Protein AF-A0AAW2WT92-F1 (afdb_monomer_lite)

Organism: NCBI:txid2727402

pLDDT: mean 74.03, std 15.02, range [36.66, 93.44]

Structure (mmCIF, N/CA/C/O backbone):
data_AF-A0AAW2WT92-F1
#
_entry.id   AF-A0AAW2WT92-F1
#
loop_
_atom_site.group_PDB
_atom_site.id
_atom_site.type_symbol
_atom_site.label_atom_id
_atom_site.label_alt_id
_atom_site.label_comp_id
_atom_site.label_asym_id
_atom_si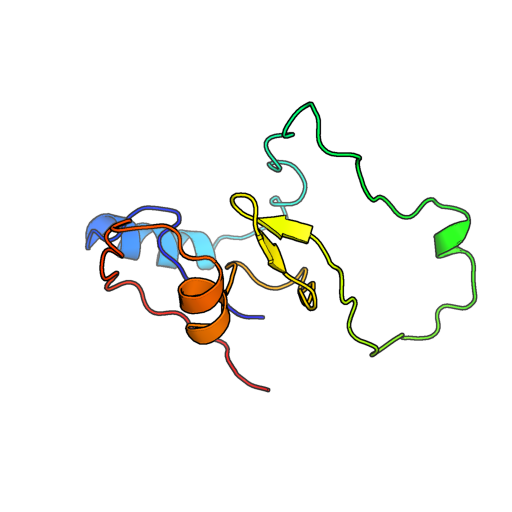te.label_entity_id
_atom_site.label_seq_id
_atom_site.pdbx_PDB_ins_code
_atom_site.Cartn_x
_atom_site.Cartn_y
_atom_site.Cartn_z
_atom_site.occupancy
_atom_site.B_iso_or_equiv
_atom_site.auth_seq_id
_atom_site.auth_comp_id
_atom_site.auth_asym_id
_atom_site.auth_atom_id
_atom_site.pdbx_PDB_model_num
ATOM 1 N N . MET A 1 1 ? 4.973 10.779 -6.975 1.00 74.81 1 MET A N 1
ATOM 2 C CA . MET A 1 1 ? 5.313 10.999 -5.555 1.00 74.81 1 MET A CA 1
ATOM 3 C C . MET A 1 1 ? 4.056 11.256 -4.745 1.00 74.81 1 MET A C 1
ATOM 5 O O . MET A 1 1 ? 3.508 12.359 -4.772 1.00 74.81 1 MET A O 1
ATOM 9 N N . ILE A 1 2 ? 3.599 10.223 -4.041 1.00 80.44 2 ILE A N 1
ATOM 10 C CA . ILE A 1 2 ? 2.573 10.345 -3.005 1.00 80.44 2 ILE A CA 1
ATOM 11 C C . ILE A 1 2 ? 3.287 10.630 -1.686 1.00 80.44 2 ILE A C 1
ATOM 13 O O . ILE A 1 2 ? 4.271 9.973 -1.355 1.00 80.44 2 ILE A O 1
ATOM 17 N N . ALA A 1 3 ? 2.802 11.625 -0.949 1.00 80.62 3 ALA A N 1
ATOM 18 C CA . ALA A 1 3 ? 3.385 12.044 0.317 1.00 80.62 3 ALA A CA 1
ATOM 19 C C . ALA A 1 3 ? 2.318 12.177 1.409 1.00 80.62 3 ALA A C 1
ATOM 21 O O . ALA A 1 3 ? 1.213 12.676 1.171 1.00 80.62 3 ALA A O 1
ATOM 22 N N . GLY A 1 4 ? 2.673 11.766 2.625 1.00 78.38 4 GLY A N 1
ATOM 23 C CA . GLY A 1 4 ? 1.804 11.796 3.802 1.00 78.38 4 GLY A CA 1
ATOM 24 C C . GLY A 1 4 ? 1.744 10.439 4.503 1.00 78.38 4 GLY A C 1
ATOM 25 O O . GLY A 1 4 ? 2.547 9.560 4.222 1.00 78.38 4 GLY A O 1
ATOM 26 N N . GLY A 1 5 ? 0.788 10.276 5.417 1.00 77.06 5 GLY A N 1
ATOM 27 C CA . GLY A 1 5 ? 0.600 9.041 6.188 1.00 77.06 5 GLY A CA 1
ATOM 28 C C . GLY A 1 5 ? 0.982 9.183 7.669 1.00 77.06 5 GLY A C 1
ATOM 29 O O . GLY A 1 5 ? 1.622 10.168 8.045 1.00 77.06 5 GLY A O 1
ATOM 30 N N . PRO A 1 6 ? 0.546 8.246 8.532 1.00 76.12 6 PRO A N 1
ATOM 31 C CA . PRO A 1 6 ? 0.639 8.353 9.991 1.00 76.12 6 PRO A CA 1
ATOM 32 C C . PRO A 1 6 ? 2.023 8.048 10.588 1.00 76.12 6 PRO A C 1
ATOM 34 O O . PRO A 1 6 ? 2.092 7.718 11.768 1.00 76.12 6 PRO A O 1
ATOM 37 N N . SER A 1 7 ? 3.122 8.165 9.838 1.00 72.50 7 SER A N 1
ATOM 38 C CA . SER A 1 7 ? 4.455 7.683 10.247 1.00 72.50 7 SER A CA 1
ATOM 39 C C . SER A 1 7 ? 4.969 8.268 11.578 1.00 72.50 7 SER A C 1
ATOM 41 O O . SER A 1 7 ? 5.773 7.636 12.251 1.00 72.50 7 SER A O 1
ATOM 43 N N . GLY A 1 8 ? 4.473 9.442 12.000 1.00 75.12 8 GLY A N 1
ATOM 44 C CA . GLY A 1 8 ? 4.761 10.061 13.308 1.00 75.12 8 GLY A CA 1
ATOM 45 C C . GLY A 1 8 ? 3.578 10.109 14.293 1.00 75.12 8 GLY A C 1
ATOM 46 O O . GLY A 1 8 ? 3.684 10.739 15.346 1.00 75.12 8 GLY A O 1
ATOM 47 N N . GLY A 1 9 ? 2.444 9.485 13.955 1.00 80.62 9 GLY A N 1
ATOM 48 C CA . GLY A 1 9 ? 1.177 9.523 14.696 1.00 80.62 9 GLY A CA 1
ATOM 49 C C . GLY A 1 9 ? 0.156 10.552 14.178 1.00 80.62 9 GLY A C 1
ATOM 50 O O . GLY A 1 9 ? 0.484 11.472 13.432 1.00 80.62 9 GLY A O 1
ATOM 51 N N . ASP A 1 10 ? -1.108 10.419 14.603 1.00 86.25 10 ASP A N 1
ATOM 52 C CA . ASP A 1 10 ? -2.239 11.248 14.124 1.00 86.25 10 ASP A CA 1
ATOM 53 C C . ASP A 1 10 ? -2.589 12.441 15.041 1.00 86.25 10 ASP A C 1
ATOM 55 O O . ASP A 1 10 ? -3.619 13.103 14.902 1.00 86.25 10 ASP A O 1
ATOM 59 N N . SER A 1 11 ? -1.731 12.755 16.016 1.00 86.19 11 SER A N 1
ATOM 60 C CA . SER A 1 11 ? -1.947 13.921 16.878 1.00 86.19 11 SER A CA 1
ATOM 61 C C . SER A 1 11 ? -1.662 15.233 16.136 1.00 86.19 11 SER A C 1
ATOM 63 O O . SER A 1 11 ? -0.849 15.305 15.212 1.00 86.19 11 SER A O 1
ATOM 65 N N . HIS A 1 12 ? -2.265 16.335 16.591 1.00 84.31 12 HIS A N 1
ATOM 66 C CA . HIS A 1 12 ? -1.985 17.662 16.029 1.00 84.31 12 HIS A CA 1
ATOM 67 C C . HIS A 1 12 ? -0.495 18.052 16.140 1.00 84.31 12 HIS A C 1
ATOM 69 O O . HIS A 1 12 ? 0.035 18.758 15.281 1.00 84.31 12 HIS A O 1
ATOM 75 N N . GLN A 1 13 ? 0.190 17.605 17.200 1.00 84.50 13 GLN A N 1
ATOM 76 C CA . GLN A 1 13 ? 1.620 17.854 17.392 1.00 84.50 13 GLN A CA 1
ATOM 77 C C . GLN A 1 13 ? 2.471 17.050 16.403 1.00 84.50 13 GLN A C 1
ATOM 79 O O . GLN A 1 13 ? 3.335 17.643 15.759 1.00 84.50 13 GLN A O 1
ATOM 84 N N . ALA A 1 14 ? 2.169 15.759 16.230 1.00 83.81 14 ALA A N 1
ATOM 85 C CA . ALA A 1 14 ? 2.830 14.880 15.264 1.00 83.81 14 ALA A CA 1
ATOM 86 C C . ALA A 1 14 ? 2.683 15.397 13.825 1.00 83.81 14 ALA A C 1
ATOM 88 O O . ALA A 1 14 ? 3.660 15.562 13.101 1.00 83.81 14 ALA A O 1
ATOM 89 N N . ARG A 1 15 ? 1.474 15.811 13.437 1.00 82.94 15 ARG A N 1
ATOM 90 C CA . ARG A 1 15 ? 1.240 16.434 12.125 1.00 82.94 15 ARG A CA 1
ATOM 91 C C . ARG A 1 15 ? 2.068 17.702 11.914 1.00 82.94 15 ARG A C 1
ATOM 93 O O . ARG A 1 15 ? 2.546 17.965 10.813 1.00 82.94 15 ARG A O 1
ATOM 100 N N . LYS A 1 16 ? 2.245 18.515 12.962 1.00 80.31 16 LYS A N 1
ATOM 101 C CA . LYS A 1 16 ? 3.053 19.740 12.889 1.00 80.31 16 LYS A CA 1
ATOM 102 C C . LYS A 1 16 ? 4.548 19.435 12.764 1.00 80.31 16 LYS A C 1
ATOM 104 O O . LYS A 1 16 ? 5.239 20.208 12.100 1.00 80.31 16 LYS A O 1
ATOM 109 N N . SER A 1 17 ? 5.058 18.376 13.398 1.00 78.94 17 SER A N 1
ATOM 110 C CA . SER A 1 17 ? 6.459 17.966 13.224 1.00 78.94 17 SER A CA 1
ATOM 111 C C . SER A 1 17 ? 6.696 17.381 11.835 1.00 78.94 17 SER A C 1
ATOM 113 O O . SER A 1 17 ? 7.632 17.817 11.177 1.00 78.94 17 SER A O 1
ATOM 115 N N . GLN A 1 18 ? 5.796 16.537 11.328 1.00 74.44 18 GLN A N 1
ATOM 116 C CA . GLN A 1 18 ? 5.918 15.919 10.003 1.00 74.44 18 GLN A CA 1
ATOM 117 C C . GLN A 1 18 ? 6.001 16.959 8.871 1.00 74.44 18 GLN A C 1
ATOM 119 O O . GLN A 1 18 ? 6.854 16.863 7.994 1.00 74.44 18 GLN A O 1
ATOM 124 N N . VAL A 1 19 ? 5.187 18.024 8.915 1.00 70.06 19 VAL A N 1
ATOM 125 C CA . VAL A 1 19 ? 5.273 19.130 7.933 1.00 70.06 19 VAL A CA 1
ATOM 126 C C . VAL A 1 19 ? 6.628 19.852 7.991 1.00 70.06 19 VAL A C 1
ATOM 128 O O . VAL A 1 19 ? 7.114 20.337 6.967 1.00 70.06 19 VAL A O 1
ATOM 131 N N . ARG A 1 20 ? 7.242 19.941 9.179 1.00 68.81 20 ARG A N 1
ATOM 132 C CA . ARG A 1 20 ? 8.567 20.555 9.366 1.00 68.81 20 ARG A CA 1
ATOM 133 C C . ARG A 1 20 ? 9.684 19.648 8.860 1.00 68.81 20 ARG A C 1
ATOM 135 O O . ARG A 1 20 ? 10.602 20.150 8.225 1.00 68.81 20 ARG A O 1
ATOM 142 N N . GLU A 1 21 ? 9.590 18.347 9.108 1.00 66.81 21 GLU A N 1
ATOM 143 C CA . GLU A 1 21 ? 10.548 17.355 8.609 1.00 66.81 21 GLU A CA 1
ATOM 144 C C . GLU A 1 21 ? 10.504 17.249 7.087 1.00 66.81 21 GLU A C 1
ATOM 146 O O . GLU A 1 21 ? 11.558 17.293 6.463 1.00 66.81 21 GLU A O 1
ATOM 151 N N . ALA A 1 22 ? 9.314 17.273 6.476 1.00 60.72 22 ALA A N 1
ATOM 152 C CA . ALA A 1 22 ? 9.151 17.313 5.021 1.00 60.72 22 ALA A CA 1
ATOM 153 C C . ALA A 1 22 ? 9.831 18.535 4.362 1.00 60.72 22 ALA A C 1
ATOM 155 O O . ALA A 1 22 ? 10.256 18.461 3.213 1.00 60.72 22 ALA A O 1
ATOM 156 N N . HIS A 1 23 ? 9.986 19.651 5.088 1.00 56.28 23 HIS A N 1
ATOM 157 C CA . HIS A 1 23 ? 10.744 20.827 4.628 1.00 56.28 23 HIS A CA 1
ATOM 158 C C . HIS A 1 23 ? 12.271 20.691 4.797 1.00 56.28 23 HIS A C 1
ATOM 160 O O . HIS A 1 23 ? 13.014 21.540 4.305 1.00 56.28 23 HIS A O 1
ATOM 166 N N . GLN A 1 24 ? 12.754 19.660 5.496 1.00 53.94 24 GLN A N 1
ATOM 167 C CA . GLN A 1 24 ? 14.152 19.481 5.903 1.00 53.94 24 GLN A CA 1
ATOM 168 C C . GLN A 1 24 ? 14.820 18.250 5.251 1.00 53.94 24 GLN A C 1
ATOM 170 O O . GLN A 1 24 ? 15.972 17.956 5.572 1.00 53.94 24 GLN A O 1
ATOM 175 N N . ILE A 1 25 ? 14.154 17.529 4.339 1.00 48.72 25 ILE A N 1
ATOM 176 C CA . ILE A 1 25 ? 14.684 16.260 3.811 1.00 48.72 2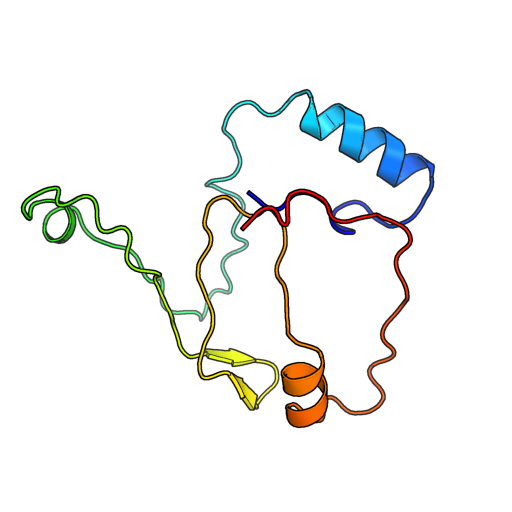5 ILE A CA 1
ATOM 177 C C . ILE A 1 25 ? 15.852 16.498 2.839 1.00 48.72 25 ILE A C 1
ATOM 179 O O . ILE A 1 25 ? 15.697 16.714 1.640 1.00 48.72 25 ILE A O 1
ATOM 183 N N . SER A 1 26 ? 17.058 16.420 3.399 1.00 45.97 26 SER A N 1
ATOM 184 C CA . SER A 1 26 ? 18.279 15.978 2.731 1.00 45.97 26 SER A CA 1
ATOM 185 C C . SER A 1 26 ? 18.272 14.449 2.694 1.00 45.97 26 SER A C 1
ATOM 187 O O . SER A 1 26 ? 18.289 13.832 3.754 1.00 45.97 26 SER A O 1
ATOM 189 N N . ILE A 1 27 ? 18.309 13.878 1.487 1.00 44.03 27 ILE A N 1
ATOM 190 C CA . ILE A 1 27 ? 18.607 12.482 1.098 1.00 44.03 27 ILE A CA 1
ATOM 191 C C . ILE A 1 27 ? 19.255 11.641 2.225 1.00 44.03 27 ILE A C 1
ATOM 193 O O . ILE A 1 27 ? 20.480 11.531 2.302 1.00 44.03 27 ILE A O 1
ATOM 197 N N . LYS A 1 28 ? 18.452 11.044 3.114 1.00 39.03 28 LYS A N 1
ATOM 198 C CA . LYS A 1 28 ? 18.939 10.115 4.155 1.00 39.03 28 LYS A CA 1
ATOM 199 C C . LYS A 1 28 ? 18.074 8.865 4.358 1.00 39.03 28 LYS A C 1
ATOM 201 O O . LYS A 1 28 ? 18.398 8.062 5.221 1.00 39.03 28 LYS A O 1
ATOM 206 N N . GLU A 1 29 ? 17.055 8.641 3.536 1.00 45.66 29 GLU A N 1
ATOM 207 C CA . GLU A 1 29 ? 16.093 7.534 3.702 1.00 45.66 29 GLU A CA 1
ATOM 208 C C . GLU A 1 29 ? 16.386 6.326 2.794 1.00 45.66 29 GLU A C 1
ATOM 210 O O . GLU A 1 29 ? 15.484 5.702 2.257 1.00 45.66 29 GLU A O 1
ATOM 215 N N . VAL A 1 30 ? 17.660 5.977 2.590 1.00 43.81 30 VAL A N 1
ATOM 216 C CA . VAL A 1 30 ? 18.030 4.706 1.920 1.00 43.81 30 VAL A CA 1
ATOM 217 C C . VAL A 1 30 ? 18.490 3.647 2.936 1.00 43.81 30 VAL A C 1
ATOM 219 O O . VAL A 1 30 ? 18.824 2.531 2.560 1.00 43.81 30 VAL A O 1
ATOM 222 N N . LEU A 1 31 ? 18.530 3.971 4.234 1.00 40.53 31 LEU A N 1
ATOM 223 C CA . LEU A 1 31 ? 19.229 3.151 5.235 1.00 40.53 31 LEU A CA 1
ATOM 224 C C . LEU A 1 31 ? 18.392 2.678 6.428 1.00 40.53 31 LEU A C 1
ATOM 226 O O . LEU A 1 31 ? 18.965 2.017 7.284 1.00 40.53 31 LEU A O 1
ATOM 230 N N . ASP A 1 32 ? 17.086 2.947 6.476 1.00 36.66 32 ASP A N 1
ATOM 231 C CA . ASP A 1 32 ? 16.229 2.526 7.602 1.00 36.66 32 ASP A CA 1
ATOM 232 C C . ASP A 1 32 ? 15.145 1.523 7.181 1.00 36.66 32 ASP A C 1
ATOM 234 O O . ASP A 1 32 ? 14.044 1.483 7.722 1.00 36.66 32 ASP A O 1
ATOM 238 N N . VAL A 1 33 ? 15.463 0.674 6.196 1.00 46.62 33 VAL A N 1
ATOM 239 C CA . VAL A 1 33 ? 14.743 -0.593 6.053 1.00 46.62 33 VAL A CA 1
ATOM 240 C C . VAL A 1 33 ? 15.199 -1.434 7.236 1.00 46.62 33 VAL A C 1
ATOM 242 O O . VAL A 1 33 ? 16.269 -2.041 7.177 1.00 46.62 33 VAL A O 1
ATOM 245 N N . GLU A 1 34 ? 14.428 -1.424 8.326 1.00 43.91 34 GLU A N 1
ATOM 246 C CA . GLU A 1 34 ? 14.513 -2.469 9.342 1.00 43.91 34 GLU A CA 1
ATOM 247 C C . GLU A 1 34 ? 14.434 -3.798 8.590 1.00 43.91 34 GLU A C 1
ATOM 249 O O . GLU A 1 34 ? 13.398 -4.182 8.044 1.00 43.91 34 GLU A O 1
ATOM 254 N N . THR A 1 35 ? 15.584 -4.450 8.443 1.00 42.72 35 THR A N 1
ATOM 255 C CA . THR A 1 35 ? 15.698 -5.733 7.775 1.00 42.72 35 THR A CA 1
ATOM 256 C C . THR A 1 35 ? 14.806 -6.704 8.527 1.00 42.72 35 THR A C 1
ATOM 258 O O . THR A 1 35 ? 15.159 -7.153 9.615 1.00 42.72 35 THR A O 1
ATOM 261 N N . MET A 1 36 ? 13.655 -7.048 7.945 1.00 47.50 36 MET A N 1
ATOM 262 C CA . MET A 1 36 ? 13.034 -8.338 8.211 1.00 47.50 36 MET A CA 1
ATOM 263 C C . MET A 1 36 ? 14.108 -9.377 7.883 1.00 47.50 36 MET A C 1
ATOM 265 O O . MET A 1 36 ? 14.395 -9.607 6.710 1.00 47.50 36 MET A O 1
ATOM 269 N N . GLU A 1 37 ? 14.755 -9.934 8.909 1.00 55.69 37 GLU A N 1
ATOM 270 C CA . GLU A 1 37 ? 15.974 -10.746 8.766 1.00 55.69 37 GLU A CA 1
ATOM 271 C C . GLU A 1 37 ? 15.788 -12.003 7.886 1.00 55.69 37 GLU A C 1
ATOM 273 O O . GLU A 1 37 ? 16.775 -12.582 7.443 1.00 55.69 37 GLU A O 1
ATOM 278 N N . ASP A 1 38 ? 14.543 -12.370 7.549 1.00 56.97 38 ASP A N 1
ATOM 279 C CA . ASP A 1 38 ? 14.189 -13.536 6.727 1.00 56.97 38 ASP A CA 1
ATOM 280 C C . ASP A 1 38 ? 13.650 -13.215 5.316 1.00 56.97 38 ASP A C 1
ATOM 282 O O . ASP A 1 38 ? 13.366 -14.133 4.541 1.00 56.97 38 ASP A O 1
ATOM 286 N N . ALA A 1 39 ? 13.484 -11.942 4.937 1.00 59.75 39 ALA A N 1
ATOM 287 C CA . ALA A 1 39 ? 13.010 -11.610 3.592 1.00 59.75 39 ALA A CA 1
ATOM 288 C C . ALA A 1 39 ? 14.180 -11.626 2.587 1.00 59.75 39 ALA A C 1
ATOM 290 O O . ALA A 1 39 ? 15.203 -10.978 2.825 1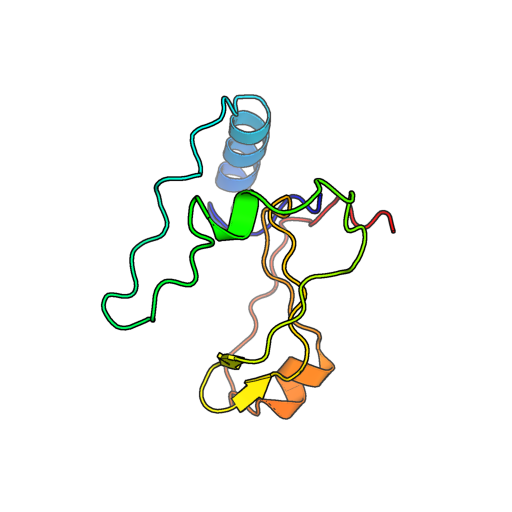.00 59.75 39 ALA A O 1
ATOM 291 N N . PRO A 1 40 ? 14.071 -12.325 1.440 1.00 62.00 40 PRO A N 1
ATOM 292 C CA . PRO A 1 40 ? 15.122 -12.300 0.433 1.00 62.00 40 PRO A CA 1
ATOM 293 C C . PRO A 1 40 ? 15.283 -10.878 -0.113 1.00 62.00 40 PRO A C 1
ATOM 295 O O . PRO A 1 40 ? 14.345 -10.297 -0.660 1.00 62.00 40 PRO A O 1
ATOM 298 N N . LEU A 1 41 ? 16.488 -10.320 0.021 1.00 65.75 41 LEU A N 1
ATOM 299 C CA . LEU A 1 41 ? 16.822 -9.008 -0.523 1.00 65.75 41 LEU A CA 1
ATOM 300 C C . LEU A 1 41 ? 16.714 -9.034 -2.055 1.00 65.75 41 LEU A C 1
ATOM 302 O O . LEU A 1 41 ? 17.506 -9.690 -2.733 1.00 65.75 41 LEU A O 1
ATOM 306 N N . ILE A 1 42 ? 15.763 -8.278 -2.605 1.00 70.19 42 ILE A N 1
ATOM 307 C CA . ILE A 1 42 ? 15.648 -8.053 -4.049 1.00 70.19 42 ILE A CA 1
ATOM 308 C C . ILE A 1 42 ? 16.503 -6.834 -4.394 1.00 70.19 42 ILE A C 1
ATOM 310 O O . ILE A 1 42 ? 16.088 -5.692 -4.208 1.00 70.19 42 ILE A O 1
ATOM 314 N N . GLN A 1 43 ? 17.721 -7.068 -4.885 1.00 67.81 43 GLN A N 1
ATOM 315 C CA . GLN A 1 43 ? 18.631 -6.000 -5.295 1.00 67.81 43 GLN A CA 1
ATOM 316 C C . GLN A 1 43 ? 19.161 -6.240 -6.705 1.00 67.81 43 GLN A C 1
ATOM 318 O O . GLN A 1 43 ? 19.734 -7.285 -6.996 1.00 67.81 43 GLN A O 1
ATOM 323 N N . PHE A 1 44 ? 19.063 -5.212 -7.549 1.00 68.94 44 PHE A N 1
ATOM 324 C CA . PHE A 1 44 ? 19.678 -5.227 -8.873 1.00 68.94 44 PHE A CA 1
ATOM 325 C C . PHE A 1 44 ? 21.188 -4.988 -8.792 1.00 68.94 44 PHE A C 1
ATOM 327 O O . PHE A 1 44 ? 21.644 -3.924 -8.338 1.00 68.94 44 PHE A O 1
ATOM 334 N N . GLY A 1 45 ? 21.962 -5.965 -9.265 1.00 68.75 45 GLY A N 1
ATOM 335 C CA . GLY A 1 45 ? 23.424 -5.945 -9.264 1.00 68.75 45 GLY A CA 1
ATOM 336 C C . GLY A 1 45 ? 24.030 -5.022 -10.330 1.00 68.75 45 GLY A C 1
ATOM 337 O O . GLY A 1 45 ? 23.376 -4.604 -11.283 1.00 68.75 45 GLY A O 1
ATOM 338 N N . ARG A 1 46 ? 25.332 -4.715 -10.215 1.00 66.12 46 ARG A N 1
ATOM 339 C CA . ARG A 1 46 ? 26.045 -3.816 -11.156 1.00 66.12 46 ARG A CA 1
ATOM 340 C C . ARG A 1 46 ? 25.972 -4.281 -12.617 1.00 66.12 46 ARG A C 1
ATOM 342 O O . ARG A 1 46 ? 25.976 -3.449 -13.517 1.00 66.12 46 ARG A O 1
ATOM 349 N N . VAL A 1 47 ? 25.924 -5.593 -12.839 1.00 64.06 47 VAL A N 1
ATOM 350 C CA . VAL A 1 47 ? 25.850 -6.207 -14.175 1.00 64.06 47 VAL A CA 1
ATOM 351 C C . VAL A 1 47 ? 24.446 -6.062 -14.773 1.00 64.06 47 VAL A C 1
ATOM 353 O O . VAL A 1 47 ? 24.308 -5.753 -15.951 1.00 64.06 47 VAL A O 1
ATOM 356 N N . GLU A 1 48 ? 23.398 -6.172 -13.964 1.00 65.00 48 GLU A N 1
ATOM 357 C CA . GLU A 1 48 ? 22.008 -5.990 -14.411 1.00 65.00 48 GLU A CA 1
ATOM 358 C C . GLU A 1 48 ? 21.705 -4.521 -14.732 1.00 65.00 48 GLU A C 1
ATOM 360 O O . GLU A 1 48 ? 20.933 -4.221 -15.636 1.00 65.00 48 GLU A O 1
ATOM 365 N N . ARG A 1 49 ? 22.407 -3.593 -14.068 1.00 62.03 49 ARG A N 1
ATOM 366 C CA . ARG A 1 49 ? 22.383 -2.151 -14.375 1.00 62.03 49 ARG A CA 1
ATOM 367 C C . ARG A 1 49 ? 23.175 -1.763 -15.630 1.00 62.03 49 ARG A C 1
ATOM 369 O O . ARG A 1 49 ? 23.153 -0.597 -16.010 1.00 62.03 49 ARG A O 1
ATOM 376 N N . SER A 1 50 ? 23.926 -2.694 -16.226 1.00 59.56 50 SER A N 1
ATOM 377 C CA . SER A 1 50 ? 24.839 -2.417 -17.348 1.00 59.56 50 SER A CA 1
ATOM 378 C C . SER A 1 50 ? 24.257 -2.709 -18.738 1.00 59.56 50 SER A C 1
ATOM 380 O O . SER A 1 50 ? 24.962 -2.565 -19.736 1.00 59.56 50 SER A O 1
ATOM 382 N N . GLY A 1 51 ? 22.971 -3.070 -18.816 1.00 61.38 51 GLY A N 1
ATOM 383 C CA . GLY A 1 51 ? 22.214 -3.042 -20.069 1.00 61.38 51 GLY A CA 1
ATOM 384 C C . GLY A 1 51 ? 22.034 -1.609 -20.597 1.00 61.38 51 GLY A C 1
ATOM 385 O O . GLY A 1 51 ? 22.344 -0.651 -19.883 1.00 61.38 51 GLY A O 1
ATOM 386 N N . PRO A 1 52 ? 21.562 -1.424 -21.846 1.00 59.00 52 PRO A N 1
ATOM 387 C CA . PRO A 1 52 ? 21.221 -0.091 -22.335 1.00 59.00 52 PRO A CA 1
ATOM 388 C C . PRO A 1 52 ? 20.304 0.595 -21.315 1.00 59.00 52 PRO A C 1
ATOM 390 O O . PRO A 1 52 ? 19.325 -0.004 -20.881 1.00 59.00 52 PRO A O 1
ATOM 393 N N . GLN A 1 53 ? 20.629 1.834 -20.922 1.00 58.94 53 GLN A N 1
ATOM 394 C CA . GLN A 1 53 ? 19.725 2.691 -20.152 1.00 58.94 53 GLN A CA 1
ATOM 395 C C . GLN A 1 53 ? 18.541 3.079 -21.040 1.00 58.94 53 GLN A C 1
ATOM 397 O O . GLN A 1 53 ? 18.401 4.218 -21.481 1.00 58.94 53 GLN A O 1
ATOM 402 N N . THR A 1 54 ? 17.694 2.119 -21.375 1.00 56.34 54 THR A N 1
ATOM 403 C CA . THR A 1 54 ? 16.339 2.432 -21.779 1.00 56.34 54 THR A CA 1
ATOM 404 C C . THR A 1 54 ? 15.666 3.003 -20.542 1.00 56.34 54 THR A C 1
ATOM 406 O O . THR A 1 54 ? 15.678 2.380 -19.481 1.00 56.34 54 THR A O 1
ATOM 409 N N . MET A 1 55 ? 15.136 4.223 -20.653 1.00 58.88 55 MET A N 1
ATOM 410 C CA . MET A 1 55 ? 14.212 4.746 -19.655 1.00 58.88 55 MET A CA 1
ATOM 411 C C . MET A 1 55 ? 12.970 3.868 -19.715 1.00 58.88 55 MET A C 1
ATOM 413 O O . MET A 1 55 ? 12.068 4.088 -20.519 1.00 58.88 55 MET A O 1
ATOM 417 N N . HIS A 1 56 ? 12.999 2.783 -18.951 1.00 61.09 56 HIS A N 1
ATOM 418 C CA . HIS A 1 56 ? 11.844 1.943 -18.743 1.00 61.09 56 HIS A CA 1
ATOM 419 C C . HIS A 1 56 ? 10.851 2.789 -17.952 1.00 61.09 56 HIS A C 1
ATOM 421 O O . HIS A 1 56 ? 11.029 3.007 -16.760 1.00 61.09 56 HIS A O 1
ATOM 427 N N . ASN A 1 57 ? 9.836 3.300 -18.646 1.00 60.47 57 ASN A N 1
ATOM 428 C CA . ASN A 1 57 ? 8.659 3.900 -18.019 1.00 60.47 57 ASN A CA 1
ATOM 429 C C . ASN A 1 57 ? 7.644 2.820 -17.601 1.00 60.47 57 ASN A C 1
ATOM 431 O O . ASN A 1 57 ? 6.525 3.142 -17.205 1.00 60.47 57 ASN A O 1
ATOM 435 N N . ASP A 1 58 ? 8.008 1.543 -17.737 1.00 73.12 58 ASP A N 1
ATOM 436 C CA . ASP A 1 58 ? 7.158 0.428 -17.361 1.00 73.12 58 ASP A CA 1
ATOM 437 C C . ASP A 1 58 ? 7.163 0.267 -15.840 1.00 73.12 58 ASP A C 1
ATOM 439 O O . ASP A 1 58 ? 8.207 0.264 -15.185 1.00 73.12 58 ASP A O 1
ATOM 443 N N . ALA A 1 59 ? 5.968 0.115 -15.286 1.00 74.56 59 ALA A N 1
ATOM 444 C CA . ALA A 1 59 ? 5.754 -0.109 -13.872 1.00 74.56 59 ALA A CA 1
ATOM 445 C C . ALA A 1 59 ? 6.389 -1.428 -13.402 1.00 74.56 59 ALA A C 1
ATOM 447 O O . ALA A 1 59 ? 6.085 -2.494 -13.943 1.00 74.56 59 ALA A O 1
ATOM 448 N N . LEU A 1 60 ? 7.202 -1.382 -12.343 1.00 82.12 60 LEU A N 1
ATOM 449 C CA . LEU A 1 60 ? 7.585 -2.591 -11.616 1.00 82.12 60 LEU A CA 1
ATOM 450 C C . LEU A 1 60 ? 6.370 -3.078 -10.821 1.00 82.12 60 LEU A C 1
ATOM 452 O O . LEU A 1 60 ? 5.890 -2.385 -9.924 1.00 82.12 60 LEU A O 1
ATOM 456 N N . VAL A 1 61 ? 5.870 -4.264 -11.168 1.00 83.50 61 VAL A N 1
ATOM 457 C CA . VAL A 1 61 ? 4.756 -4.915 -10.472 1.00 83.50 61 VAL A CA 1
ATOM 458 C C . VAL A 1 61 ? 5.220 -6.258 -9.929 1.00 83.50 61 VAL A C 1
ATOM 460 O O . VAL A 1 61 ? 5.753 -7.074 -10.680 1.00 83.50 61 VAL A O 1
ATOM 463 N N . ILE A 1 62 ? 5.010 -6.490 -8.635 1.00 87.56 62 ILE A N 1
ATOM 464 C CA . ILE A 1 62 ? 5.353 -7.745 -7.959 1.00 87.56 62 ILE A CA 1
ATOM 465 C C . ILE A 1 62 ? 4.108 -8.430 -7.386 1.00 87.56 62 ILE A C 1
ATOM 467 O O . ILE A 1 62 ? 3.049 -7.818 -7.233 1.00 87.56 62 ILE A O 1
ATOM 471 N N . THR A 1 63 ? 4.2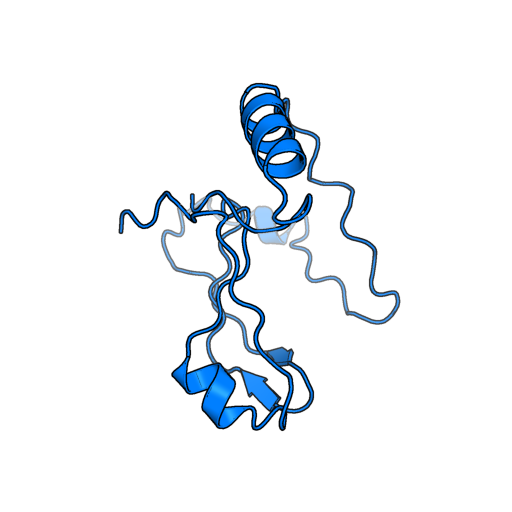66 -9.702 -7.037 1.00 90.75 63 THR A N 1
ATOM 472 C CA . THR A 1 63 ? 3.322 -10.471 -6.221 1.00 90.75 63 THR A CA 1
ATOM 473 C C . THR A 1 63 ? 3.969 -10.736 -4.865 1.00 90.75 63 THR A C 1
ATOM 475 O O . THR A 1 63 ? 5.145 -11.096 -4.817 1.00 90.75 63 THR A O 1
ATOM 478 N N . ALA A 1 64 ? 3.226 -10.567 -3.772 1.00 88.94 64 ALA A N 1
ATOM 479 C CA . ALA A 1 64 ? 3.713 -10.879 -2.428 1.00 88.94 64 ALA A CA 1
ATOM 480 C C . ALA A 1 64 ? 2.609 -11.479 -1.554 1.00 88.94 64 ALA A C 1
ATOM 482 O O . ALA A 1 64 ? 1.422 -11.241 -1.780 1.00 88.94 64 ALA A O 1
ATOM 483 N N . ILE A 1 65 ? 3.010 -12.239 -0.535 1.00 89.06 65 ILE A N 1
ATOM 484 C CA . ILE A 1 65 ? 2.099 -12.736 0.496 1.00 89.06 65 ILE A CA 1
ATOM 485 C C . ILE A 1 65 ? 2.020 -11.682 1.601 1.00 89.06 65 ILE A C 1
ATOM 487 O O . ILE A 1 65 ? 3.005 -11.430 2.291 1.00 89.06 65 ILE A O 1
ATOM 491 N N . LEU A 1 66 ? 0.844 -11.088 1.782 1.00 88.12 66 LEU A N 1
ATOM 492 C CA . LEU A 1 66 ? 0.537 -10.149 2.857 1.00 88.12 66 LEU A CA 1
ATOM 493 C C . LEU A 1 66 ? -0.479 -10.801 3.789 1.00 88.12 66 LEU A C 1
ATOM 495 O O . LEU A 1 66 ? -1.551 -11.197 3.347 1.00 88.12 66 LEU A O 1
ATOM 499 N N . ALA A 1 67 ? -0.139 -10.939 5.074 1.00 87.31 67 ALA A N 1
ATOM 500 C CA . ALA A 1 67 ? -1.026 -11.521 6.088 1.00 87.31 67 ALA A CA 1
ATOM 501 C C . ALA A 1 67 ? -1.700 -12.844 5.645 1.00 87.31 67 ALA A C 1
ATOM 503 O O . ALA A 1 67 ? -2.899 -13.041 5.811 1.00 87.31 67 ALA A O 1
ATOM 504 N N . ASN A 1 68 ? -0.901 -13.763 5.088 1.00 87.62 68 ASN A N 1
ATOM 505 C CA . ASN A 1 68 ? -1.327 -15.066 4.551 1.00 87.62 68 ASN A CA 1
ATOM 506 C C . ASN A 1 68 ? -2.223 -15.020 3.300 1.00 87.62 68 ASN A C 1
ATOM 508 O O . ASN A 1 68 ? -2.771 -16.051 2.912 1.00 87.62 68 ASN A O 1
ATOM 512 N N . TYR A 1 69 ? -2.334 -13.869 2.639 1.00 89.88 69 TYR A N 1
ATOM 513 C CA . TYR A 1 69 ? -3.046 -13.709 1.376 1.00 89.88 69 TYR A CA 1
ATOM 514 C C . TYR A 1 69 ? -2.093 -13.281 0.257 1.00 89.88 69 TYR A C 1
ATOM 516 O O . TYR A 1 69 ? -1.242 -12.413 0.447 1.00 89.88 69 TYR A O 1
ATOM 524 N N . GLU A 1 70 ? -2.231 -13.879 -0.923 1.00 93.44 70 GLU A N 1
ATOM 525 C CA . GLU A 1 70 ? -1.426 -13.522 -2.091 1.00 93.44 70 GLU A CA 1
ATOM 526 C C . GLU A 1 70 ? -1.998 -12.276 -2.780 1.00 93.44 70 GLU A C 1
ATOM 528 O O . GLU A 1 70 ? -3.068 -12.310 -3.387 1.00 93.44 70 GLU A O 1
ATOM 533 N N . VAL A 1 71 ? -1.261 -11.167 -2.726 1.00 91.31 71 VAL A N 1
ATOM 534 C CA . VAL A 1 71 ? -1.598 -9.947 -3.462 1.00 91.31 71 VAL A CA 1
ATOM 535 C C . VAL A 1 71 ? -0.837 -9.944 -4.782 1.00 91.31 71 VAL A C 1
ATOM 537 O O . VAL A 1 71 ? 0.379 -9.761 -4.824 1.00 91.31 71 VAL A O 1
ATOM 540 N N . GLY A 1 72 ? -1.572 -10.154 -5.877 1.00 88.06 72 GLY A N 1
ATOM 541 C CA . GLY A 1 72 ? -1.001 -10.412 -7.202 1.00 88.06 72 GLY A CA 1
ATOM 542 C C . GLY A 1 72 ? -0.369 -9.212 -7.915 1.00 88.06 72 GLY A C 1
ATOM 543 O O . GLY A 1 72 ? 0.514 -9.408 -8.746 1.00 88.06 72 GLY A O 1
ATOM 544 N N . ARG A 1 73 ? -0.821 -7.980 -7.646 1.00 89.31 73 ARG A N 1
ATOM 545 C CA . ARG A 1 73 ? -0.391 -6.773 -8.379 1.00 89.31 73 ARG A CA 1
ATOM 546 C C . ARG A 1 73 ? -0.027 -5.642 -7.424 1.00 89.31 73 ARG A C 1
ATOM 548 O O . ARG A 1 73 ? -0.866 -4.803 -7.112 1.00 89.31 73 ARG A O 1
ATOM 555 N N . ILE A 1 74 ? 1.227 -5.623 -6.988 1.00 89.81 74 ILE A N 1
ATOM 556 C CA . ILE A 1 74 ? 1.795 -4.571 -6.142 1.00 89.81 74 ILE A CA 1
ATOM 557 C C . ILE A 1 74 ? 2.691 -3.691 -7.006 1.00 89.81 74 ILE A C 1
ATOM 559 O O . ILE A 1 74 ? 3.701 -4.167 -7.518 1.00 89.81 74 ILE A O 1
ATOM 563 N N . PHE A 1 75 ? 2.318 -2.425 -7.177 1.00 88.31 75 PHE A N 1
ATOM 564 C CA . PHE A 1 75 ? 3.135 -1.437 -7.878 1.00 88.31 75 PHE A CA 1
ATOM 565 C C . PHE A 1 75 ? 4.235 -0.902 -6.959 1.00 88.31 75 PHE A C 1
ATOM 567 O O . PHE A 1 75 ? 3.947 -0.488 -5.838 1.00 88.31 75 PHE A O 1
ATOM 574 N N . ILE A 1 76 ? 5.479 -0.896 -7.437 1.00 85.31 76 ILE A N 1
ATOM 575 C CA . ILE A 1 76 ? 6.617 -0.342 -6.700 1.00 85.31 76 ILE A CA 1
ATOM 576 C C . ILE A 1 76 ? 6.844 1.105 -7.137 1.00 85.31 76 ILE A C 1
ATOM 578 O O . ILE A 1 76 ? 7.361 1.357 -8.225 1.00 85.31 76 ILE A O 1
ATOM 582 N N . ASP A 1 77 ? 6.490 2.043 -6.258 1.00 84.31 77 ASP A N 1
ATOM 583 C CA . ASP A 1 77 ? 6.839 3.460 -6.375 1.00 84.31 77 ASP A CA 1
ATOM 584 C C . ASP A 1 77 ? 7.914 3.808 -5.340 1.00 84.31 77 ASP A C 1
ATOM 586 O O . ASP A 1 77 ? 7.613 4.050 -4.173 1.00 84.31 77 ASP A O 1
ATOM 590 N N . SER A 1 78 ? 9.181 3.844 -5.764 1.00 79.19 78 SER A N 1
ATOM 591 C CA . SER A 1 78 ? 10.298 4.215 -4.884 1.00 79.19 78 SER A CA 1
ATOM 592 C C . SER A 1 78 ? 10.286 5.686 -4.461 1.00 79.19 78 SER A C 1
ATOM 594 O O . SER A 1 78 ? 11.063 6.073 -3.594 1.00 79.19 78 SER A O 1
ATOM 596 N N . GLU A 1 79 ? 9.461 6.517 -5.099 1.00 80.50 79 GLU A N 1
ATOM 597 C CA . GLU A 1 79 ? 9.287 7.925 -4.749 1.00 80.50 79 GLU A CA 1
ATOM 598 C C . GLU A 1 79 ? 8.035 8.162 -3.891 1.00 80.50 79 GLU A C 1
ATOM 600 O O . GLU A 1 79 ? 7.725 9.311 -3.580 1.00 80.50 79 GLU A O 1
ATOM 605 N N . SER A 1 80 ? 7.290 7.118 -3.512 1.00 82.50 80 SER A N 1
ATOM 606 C CA . SER A 1 80 ? 6.176 7.230 -2.566 1.00 82.50 80 SER A CA 1
ATOM 607 C C . SER A 1 80 ? 6.674 7.141 -1.123 1.00 82.50 80 SER A C 1
ATOM 609 O O . SER A 1 80 ? 7.513 6.305 -0.801 1.00 82.50 80 SER A O 1
ATOM 611 N N . SER A 1 81 ? 6.117 7.964 -0.230 1.00 80.44 81 SER A N 1
ATOM 612 C CA . SER A 1 81 ? 6.368 7.876 1.219 1.00 80.44 81 SER A CA 1
ATOM 613 C C . SER A 1 81 ? 5.336 7.022 1.967 1.00 80.44 81 SER A C 1
ATOM 615 O O . SER A 1 81 ? 5.329 7.019 3.197 1.00 80.44 81 SER A O 1
ATOM 617 N N . ALA A 1 82 ? 4.387 6.411 1.256 1.00 82.50 82 ALA A N 1
ATOM 618 C CA . ALA A 1 82 ? 3.276 5.677 1.850 1.00 82.50 82 ALA A CA 1
ATOM 619 C C . ALA A 1 82 ? 2.925 4.428 1.037 1.00 82.50 82 ALA A C 1
ATOM 621 O O . ALA A 1 82 ? 2.862 4.479 -0.196 1.00 82.50 82 ALA A O 1
ATOM 622 N N . ASP A 1 83 ? 2.610 3.348 1.752 1.00 87.12 83 ASP A N 1
ATOM 623 C CA . ASP A 1 83 ? 2.036 2.130 1.188 1.00 87.12 83 ASP A CA 1
ATOM 624 C C . ASP A 1 83 ? 0.516 2.264 1.055 1.00 87.12 83 ASP A C 1
ATOM 626 O O . ASP A 1 83 ? -0.167 2.782 1.944 1.00 87.12 83 ASP A O 1
ATOM 630 N N . ILE A 1 84 ? -0.032 1.787 -0.065 1.00 87.94 84 ILE A N 1
ATOM 631 C CA . ILE A 1 84 ? -1.460 1.899 -0.375 1.00 87.94 84 ILE A CA 1
ATOM 632 C C . ILE A 1 84 ? -2.001 0.537 -0.780 1.00 87.94 84 ILE A C 1
ATOM 634 O O . ILE A 1 84 ? -1.524 -0.084 -1.728 1.00 87.94 84 ILE A O 1
ATOM 638 N N . LEU A 1 85 ? -3.053 0.110 -0.088 1.00 90.31 85 LEU A N 1
ATOM 639 C CA . LEU A 1 85 ? -3.801 -1.098 -0.400 1.00 90.31 85 LEU A CA 1
ATOM 640 C C . LEU A 1 85 ? -5.205 -0.715 -0.877 1.00 90.31 85 LEU A C 1
ATOM 642 O O . LEU A 1 85 ? -5.883 0.104 -0.255 1.00 90.31 85 LEU A O 1
ATOM 646 N N . TYR A 1 86 ? -5.659 -1.312 -1.979 1.00 90.00 86 TYR A N 1
ATOM 647 C CA . TYR A 1 86 ? -7.043 -1.151 -2.422 1.00 90.00 86 TYR A CA 1
ATOM 648 C C . TYR A 1 86 ? -8.004 -1.760 -1.398 1.00 90.00 86 TYR A C 1
ATOM 650 O O . TYR A 1 86 ? -7.762 -2.859 -0.903 1.00 90.00 86 TYR A O 1
ATOM 658 N N . GLY A 1 87 ? -9.128 -1.084 -1.139 1.00 89.75 87 GLY A N 1
ATOM 659 C CA . GLY A 1 87 ? -10.154 -1.589 -0.218 1.00 89.75 87 GLY A CA 1
ATOM 660 C C . GLY A 1 87 ? -10.647 -2.990 -0.593 1.00 89.75 87 GLY A C 1
ATOM 661 O O . GLY A 1 87 ? -10.737 -3.851 0.267 1.00 89.75 87 GLY A O 1
ATOM 662 N N . GLU A 1 88 ? -10.829 -3.264 -1.888 1.00 90.50 88 GLU A N 1
ATOM 663 C CA . GLU A 1 88 ? -11.206 -4.602 -2.362 1.00 90.50 88 GLU A CA 1
ATOM 664 C C . GLU A 1 88 ? -10.153 -5.670 -2.017 1.00 90.50 88 GLU A C 1
ATOM 666 O O . GLU A 1 88 ? -10.508 -6.783 -1.639 1.00 90.50 88 GLU A O 1
ATOM 671 N N . ALA A 1 89 ? -8.858 -5.342 -2.107 1.00 90.38 89 ALA A N 1
ATOM 672 C CA . ALA A 1 89 ? -7.800 -6.269 -1.713 1.00 90.38 89 ALA A CA 1
ATOM 673 C C . ALA A 1 89 ? -7.840 -6.519 -0.199 1.00 90.38 89 ALA A C 1
ATOM 675 O O . ALA A 1 89 ? -7.771 -7.669 0.219 1.00 90.38 89 ALA A O 1
ATOM 676 N N . TYR A 1 90 ? -8.032 -5.473 0.612 1.00 90.62 90 TYR A N 1
ATOM 677 C CA . TYR A 1 90 ? -8.222 -5.608 2.059 1.00 90.62 90 TYR A CA 1
ATOM 678 C C . TYR A 1 90 ? -9.411 -6.523 2.406 1.00 90.62 90 TYR A C 1
ATOM 680 O O . TYR A 1 90 ? -9.267 -7.432 3.224 1.00 90.62 90 TYR A O 1
ATOM 688 N N . ASP A 1 91 ? -10.552 -6.344 1.735 1.00 89.69 91 ASP A N 1
ATOM 689 C CA . ASP A 1 91 ? -11.745 -7.172 1.940 1.00 89.69 91 ASP A CA 1
ATOM 690 C C . ASP A 1 91 ? -11.483 -8.647 1.576 1.00 89.69 91 ASP A C 1
ATOM 692 O O . ASP A 1 91 ? -11.865 -9.561 2.310 1.00 89.69 91 ASP A O 1
ATOM 696 N N . GLN A 1 92 ? -10.788 -8.895 0.459 1.00 91.38 92 GLN A N 1
ATOM 697 C CA . GLN A 1 92 ? -10.422 -10.245 0.010 1.00 91.38 92 GLN A CA 1
ATOM 698 C C . GLN A 1 92 ? -9.401 -10.930 0.923 1.00 91.38 92 GLN A C 1
ATOM 700 O O . GLN A 1 92 ? -9.44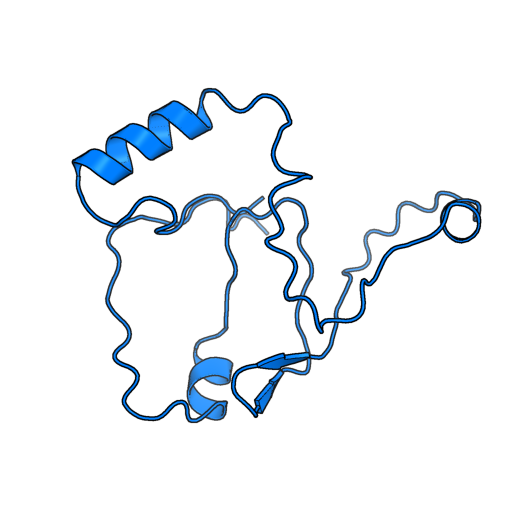0 -12.152 1.067 1.00 91.38 92 GLN A O 1
ATOM 705 N N . MET A 1 93 ? -8.516 -10.159 1.560 1.00 91.12 93 MET A N 1
ATOM 706 C CA . MET A 1 93 ? -7.523 -10.671 2.506 1.00 91.12 93 MET A CA 1
ATOM 707 C C . MET A 1 93 ? -8.153 -11.238 3.784 1.00 91.12 93 MET A C 1
ATOM 709 O O . MET A 1 93 ? -7.477 -11.968 4.503 1.00 91.12 93 MET A O 1
ATOM 713 N N . GLN A 1 94 ? -9.427 -10.931 4.069 1.00 90.00 94 GLN A N 1
ATOM 714 C CA . GLN A 1 94 ? -10.180 -11.464 5.212 1.00 90.00 94 GLN A CA 1
ATOM 715 C C . GLN A 1 94 ? -9.398 -11.381 6.528 1.00 90.00 94 GLN A C 1
ATOM 717 O O . GLN A 1 94 ? -9.340 -12.336 7.303 1.00 90.00 94 GLN A O 1
ATOM 722 N N . LEU A 1 95 ? -8.816 -10.213 6.804 1.00 87.12 95 LEU A N 1
ATOM 723 C CA . LEU A 1 95 ? -7.969 -9.984 7.980 1.00 87.12 95 LEU A CA 1
ATOM 724 C C . LEU A 1 95 ? -8.723 -10.068 9.323 1.00 87.12 95 LEU A C 1
ATOM 726 O O . LEU A 1 95 ? -8.133 -9.843 10.375 1.00 87.12 95 LEU A O 1
ATOM 730 N N . GLY A 1 96 ? -10.009 -10.428 9.307 1.00 78.50 96 GLY A N 1
ATOM 731 C CA . GLY A 1 96 ? -10.890 -10.479 10.468 1.00 78.50 96 GLY A CA 1
ATOM 732 C C . GLY A 1 96 ? -11.321 -9.084 10.918 1.00 78.50 96 GLY A C 1
ATOM 733 O O . GLY A 1 96 ? -11.262 -8.128 10.149 1.00 78.50 96 GLY A O 1
ATOM 734 N N . ASP A 1 97 ? -11.715 -8.957 12.186 1.00 69.12 97 ASP A N 1
ATOM 735 C CA . ASP A 1 97 ? -12.047 -7.675 12.830 1.00 69.12 97 ASP A CA 1
ATOM 736 C C . ASP A 1 97 ? -10.783 -6.858 13.179 1.00 69.12 97 ASP A C 1
ATOM 738 O O . ASP A 1 97 ? -10.672 -6.275 14.261 1.00 69.12 97 ASP A O 1
ATOM 742 N N . VAL A 1 98 ? -9.789 -6.808 12.285 1.00 77.12 98 VAL A N 1
ATOM 743 C CA . VAL A 1 98 ? -8.711 -5.820 12.411 1.00 77.12 98 VAL A CA 1
ATOM 744 C C . VAL A 1 98 ? -9.355 -4.453 12.218 1.00 77.12 98 VAL A C 1
ATOM 746 O O . VAL A 1 98 ? -9.641 -4.034 11.101 1.00 77.12 98 VAL A O 1
ATOM 749 N N . SER A 1 99 ? -9.628 -3.772 13.330 1.00 73.44 99 SER A N 1
ATOM 750 C CA . SER A 1 99 ? -10.246 -2.452 13.323 1.00 73.44 99 SER A CA 1
ATOM 751 C C . SER A 1 99 ? -9.347 -1.476 12.570 1.00 73.44 99 SER A C 1
ATOM 753 O O . SER A 1 99 ? -8.306 -1.067 13.082 1.00 73.44 99 SER A O 1
ATOM 755 N N . LEU A 1 100 ? -9.757 -1.081 11.363 1.00 86.00 100 LEU A N 1
ATOM 756 C CA . LEU A 1 100 ? -9.141 0.045 10.674 1.00 86.00 100 LEU A CA 1
ATOM 757 C C . LEU A 1 100 ? -9.409 1.312 11.484 1.00 86.00 100 LEU A C 1
ATOM 759 O O . LEU A 1 100 ? -10.550 1.761 11.616 1.00 86.00 100 LEU A O 1
ATOM 763 N N . GLU A 1 101 ? -8.350 1.901 12.025 1.00 86.25 101 GLU A N 1
ATOM 764 C CA . GLU A 1 101 ? -8.442 3.195 12.683 1.00 86.25 101 GLU A CA 1
ATOM 765 C C . GLU A 1 101 ? -8.412 4.306 11.642 1.00 86.25 101 GLU A C 1
ATOM 767 O O . GLU A 1 101 ? -7.521 4.395 10.794 1.00 86.25 101 GLU A O 1
ATOM 772 N N . LYS A 1 102 ? -9.412 5.185 11.703 1.00 87.25 102 LYS A N 1
ATOM 773 C CA . LYS A 1 102 ? -9.441 6.353 10.836 1.00 87.25 102 LYS A CA 1
ATOM 774 C C . LYS A 1 102 ? -8.339 7.324 11.253 1.00 87.25 102 LYS A C 1
ATOM 776 O O . LYS A 1 102 ? -8.317 7.793 12.386 1.00 87.25 102 LYS A O 1
ATOM 781 N N . VAL A 1 103 ? -7.512 7.693 10.285 1.00 87.69 103 VAL A N 1
ATOM 782 C CA . VAL A 1 103 ? -6.443 8.683 10.433 1.00 87.69 103 VAL A CA 1
ATOM 783 C C . VAL A 1 103 ? -6.913 10.034 9.880 1.00 87.69 103 VAL A C 1
ATOM 785 O O . VAL A 1 103 ? -7.605 10.090 8.862 1.00 87.69 103 VAL A O 1
ATOM 788 N N . ASN A 1 104 ? -6.554 11.137 10.535 1.00 86.62 104 ASN A N 1
ATOM 789 C CA . ASN A 1 104 ? -6.837 12.503 10.085 1.00 86.62 104 ASN A CA 1
ATOM 790 C C . ASN A 1 104 ? -5.692 13.111 9.264 1.00 86.62 104 ASN A C 1
ATOM 792 O O . ASN A 1 104 ? -5.875 14.147 8.616 1.00 86.62 104 ASN A O 1
ATOM 796 N N . THR A 1 105 ? -4.497 12.522 9.300 1.00 85.25 105 THR A N 1
ATOM 797 C CA . THR A 1 105 ? -3.389 12.850 8.399 1.00 85.25 105 THR A CA 1
ATOM 798 C C . THR A 1 105 ? -3.774 12.573 6.951 1.00 85.25 105 THR A C 1
ATOM 800 O O . THR A 1 105 ? -4.039 11.443 6.555 1.00 85.25 105 THR A O 1
ATOM 803 N N . SER A 1 106 ? -3.800 13.635 6.151 1.00 82.75 106 SER A N 1
ATOM 804 C CA . SER A 1 106 ? -4.109 13.549 4.730 1.00 82.75 106 SER A CA 1
ATOM 805 C C . SER A 1 106 ? -2.929 12.989 3.938 1.00 82.75 106 SER A C 1
ATOM 807 O O . SER A 1 106 ? -1.771 13.290 4.232 1.00 82.75 106 SER A O 1
ATOM 809 N N . LEU A 1 107 ? -3.251 12.251 2.881 1.00 85.56 107 LEU A N 1
ATOM 810 C CA . LEU A 1 107 ? -2.332 11.906 1.803 1.00 85.56 107 LEU A CA 1
ATOM 811 C C . LEU A 1 107 ? -2.481 12.926 0.664 1.00 85.56 107 LEU A C 1
ATOM 813 O O . LEU A 1 107 ? -3.591 13.373 0.367 1.00 85.56 107 LEU A O 1
ATOM 817 N N . TYR A 1 108 ? -1.375 13.283 0.018 1.00 83.00 108 TYR A N 1
ATOM 818 C CA . TYR A 1 108 ? -1.329 14.213 -1.114 1.00 83.00 108 TYR A CA 1
ATOM 819 C C . TYR A 1 108 ? -0.452 13.636 -2.235 1.00 83.00 108 TYR A C 1
ATOM 821 O O . TYR A 1 108 ? 0.344 12.735 -1.996 1.00 83.00 108 TYR A O 1
ATOM 829 N N . GLY A 1 109 ? -0.569 14.162 -3.459 1.00 79.00 109 GLY A N 1
ATOM 830 C CA . GLY A 1 109 ? 0.286 13.735 -4.580 1.00 79.00 109 GLY A CA 1
ATOM 831 C C . GLY A 1 109 ? -0.274 12.607 -5.454 1.00 79.00 109 GLY A C 1
ATOM 832 O O . GLY A 1 109 ? 0.466 12.031 -6.241 1.00 79.00 109 GLY A O 1
ATOM 833 N N . PHE A 1 110 ? -1.584 12.338 -5.391 1.00 74.81 110 PHE A N 1
ATOM 834 C CA . PHE A 1 110 ? -2.305 11.437 -6.311 1.00 74.81 110 PHE A CA 1
ATOM 835 C C . PHE A 1 110 ? -2.534 12.042 -7.709 1.00 74.81 110 PHE A C 1
ATOM 837 O O . PHE A 1 110 ? -3.608 11.899 -8.292 1.00 74.81 110 PHE A O 1
ATOM 844 N N . ALA A 1 111 ? -1.563 12.788 -8.227 1.00 65.12 111 ALA A N 1
ATOM 845 C CA . ALA A 1 111 ? -1.605 13.214 -9.616 1.00 65.12 111 ALA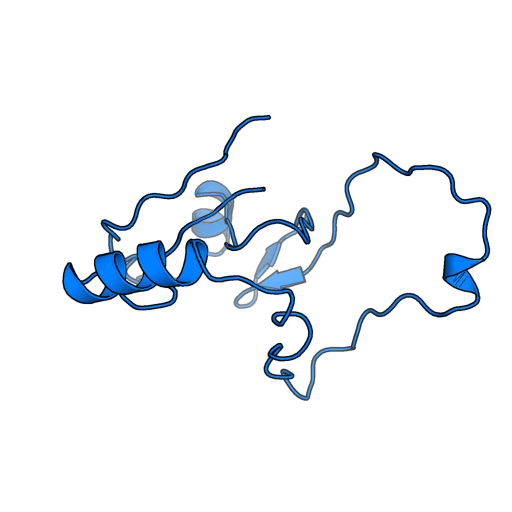 A CA 1
ATOM 846 C C . ALA A 1 111 ? -1.120 12.033 -10.464 1.00 65.12 111 ALA A C 1
ATOM 848 O O . ALA A 1 111 ? 0.038 11.638 -10.344 1.00 65.12 111 ALA A O 1
ATOM 849 N N . GLY A 1 112 ? -2.035 11.438 -11.232 1.00 52.84 112 GLY A N 1
ATOM 850 C CA . GLY A 1 112 ? -1.695 10.482 -12.288 1.00 52.84 112 GLY A CA 1
ATOM 851 C C . GLY A 1 112 ? -1.039 11.169 -13.474 1.00 52.84 112 GLY A C 1
ATOM 852 O O . GLY A 1 112 ? -1.410 12.334 -13.750 1.00 52.84 112 GLY A O 1
#

Radius of gyration: 17.13 Å; chains: 1; bounding box: 38×36×40 Å

Secondary structure (DSSP, 8-state):
--EE-STT-SSHHHHHHHHHHHTS--S-TTS-----TTS------TTGGGS------S--EEEEEETTEEEEEEE--TT-SS----HHHHHHHT--S---PPP-SPEE----

Sequence (112 aa):
MIAGGPSGGDSHQARKSQVREAHQISIKEVLDVETMEDAPLIQFGRVERSGPQTMHNDALVITAILANYEVGRIFIDSESSADILYGEAYDQMQLGDVSLEKVNTSLYGFAG

Foldseek 3Di:
DKDKDQPQHQDPVSLVVRVVVVVVDDPDPPPPPPPPVPDPDDDDDPVNVPPPPDVPPDWDFQWDQDLNDIDHGATDDPPHPDDDDDPVVVVVSCNDPPPDDDGPMDMDDPDD